Protein AF-A0A183H178-F1 (afdb_monomer)

Sequence (114 aa):
RKGPLPDFQDIIPKEDWDKLTAVYQDTNLDNIEKLRRVDEIIDALPDSIRQKIPLSPPFQKLPDHIQQQLQIIHTQRGLTTEQRFRKMKAIVESLPWDMKELINKVHNVIPRVQ

Organism: NCBI:txid387005

Structure (mmCIF, N/CA/C/O backbone):
data_AF-A0A183H178-F1
#
_entry.id   AF-A0A183H178-F1
#
loop_
_atom_site.group_PDB
_atom_site.id
_atom_site.type_symbol
_atom_site.label_atom_id
_atom_site.label_alt_id
_atom_site.label_comp_id
_atom_site.label_asym_id
_atom_site.label_entity_id
_atom_site.label_seq_id
_atom_site.pdbx_PDB_ins_code
_atom_site.Cartn_x
_atom_site.Cartn_y
_atom_site.Cartn_z
_atom_site.occupancy
_atom_site.B_iso_or_equiv
_atom_site.auth_seq_id
_atom_site.auth_comp_id
_atom_site.auth_asym_id
_atom_site.auth_atom_id
_atom_site.pdbx_PDB_model_num
ATOM 1 N N . ARG A 1 1 ? -17.771 -1.095 -5.823 1.00 48.44 1 ARG A N 1
ATOM 2 C CA . ARG A 1 1 ? -16.792 -0.484 -4.890 1.00 48.44 1 ARG A CA 1
ATOM 3 C C . ARG A 1 1 ? -15.747 -1.544 -4.580 1.00 48.44 1 ARG A C 1
ATOM 5 O O . ARG A 1 1 ? -16.153 -2.640 -4.225 1.00 48.44 1 ARG A O 1
ATOM 12 N N . LYS A 1 2 ? -14.455 -1.281 -4.807 1.00 65.50 2 LYS A N 1
ATOM 13 C CA . LYS A 1 2 ? -13.388 -2.213 -4.404 1.00 65.50 2 LYS A CA 1
ATOM 14 C C . LYS A 1 2 ? -13.137 -1.979 -2.908 1.00 65.50 2 LYS A C 1
ATOM 16 O O . LYS A 1 2 ? -12.929 -0.830 -2.538 1.00 65.50 2 LYS A O 1
ATOM 21 N N . GLY A 1 3 ? -13.306 -3.007 -2.079 1.00 69.00 3 GLY A N 1
ATOM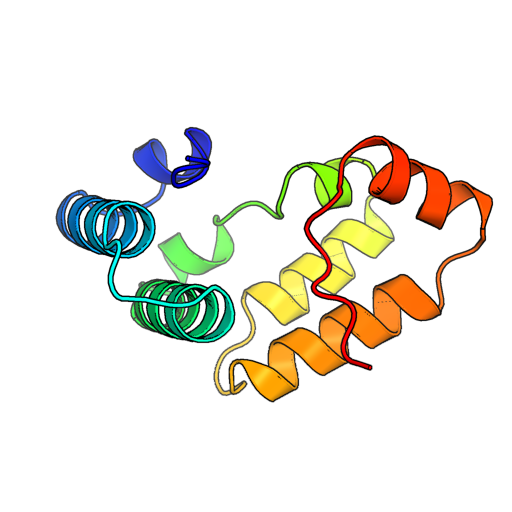 22 C CA . GLY A 1 3 ? -12.979 -2.972 -0.647 1.00 69.00 3 GLY A CA 1
ATOM 23 C C . GLY A 1 3 ? -11.502 -3.301 -0.398 1.00 69.00 3 GLY A C 1
ATOM 24 O O . GLY A 1 3 ? -10.760 -3.454 -1.376 1.00 69.00 3 GLY A O 1
ATOM 25 N N . PRO A 1 4 ? -11.081 -3.439 0.874 1.00 75.81 4 PRO A N 1
ATOM 26 C CA . PRO A 1 4 ? -9.775 -4.005 1.198 1.00 75.81 4 PRO A CA 1
ATOM 27 C C . PRO A 1 4 ? -9.607 -5.380 0.535 1.00 75.81 4 PRO A C 1
ATOM 29 O O . PRO A 1 4 ? -10.591 -6.078 0.273 1.00 75.81 4 PRO A O 1
ATOM 32 N N . LEU A 1 5 ? -8.366 -5.773 0.252 1.00 76.62 5 LEU A N 1
ATOM 33 C CA . LEU A 1 5 ? -8.088 -7.112 -0.269 1.00 76.62 5 LEU A CA 1
ATOM 34 C C . LEU A 1 5 ? -8.485 -8.157 0.786 1.00 76.62 5 LEU A C 1
ATOM 36 O O . LEU A 1 5 ? -8.128 -7.962 1.946 1.00 76.62 5 LEU A O 1
ATOM 40 N N . PRO A 1 6 ? -9.187 -9.248 0.425 1.00 77.94 6 PRO A N 1
ATOM 41 C CA . PRO A 1 6 ? -9.609 -10.263 1.394 1.00 77.94 6 PRO A CA 1
ATOM 42 C C . PRO A 1 6 ? -8.454 -10.809 2.240 1.00 77.94 6 PRO A C 1
ATOM 44 O O . PRO A 1 6 ? -8.598 -10.925 3.450 1.00 77.94 6 PRO A O 1
ATOM 47 N N . ASP A 1 7 ? -7.282 -11.014 1.632 1.00 79.75 7 ASP A N 1
ATOM 48 C CA . ASP A 1 7 ? -6.075 -11.518 2.301 1.00 79.75 7 ASP A CA 1
ATOM 49 C C . ASP A 1 7 ? -5.614 -10.648 3.483 1.00 79.75 7 ASP A C 1
ATOM 51 O O . ASP A 1 7 ? -4.899 -11.118 4.362 1.00 79.75 7 ASP A O 1
ATOM 55 N N . PHE A 1 8 ? -6.012 -9.372 3.538 1.00 81.38 8 PHE A N 1
ATOM 56 C CA . PHE A 1 8 ? -5.683 -8.504 4.671 1.00 81.38 8 PHE A CA 1
ATOM 57 C C . PHE A 1 8 ? -6.444 -8.925 5.938 1.00 81.38 8 PHE A C 1
ATOM 59 O O . PHE A 1 8 ? -5.924 -8.715 7.032 1.00 81.38 8 PHE A O 1
ATOM 66 N N . GLN A 1 9 ? -7.636 -9.521 5.812 1.00 83.69 9 GLN A N 1
ATOM 67 C CA . GLN A 1 9 ? -8.523 -9.844 6.935 1.00 83.69 9 GLN A CA 1
ATOM 68 C C . GLN A 1 9 ? -7.894 -10.834 7.920 1.00 83.69 9 GLN A C 1
ATOM 70 O O . GLN A 1 9 ? -8.082 -10.693 9.125 1.00 83.69 9 GLN A O 1
ATOM 75 N N . ASP A 1 10 ? -7.114 -11.793 7.419 1.00 87.06 10 ASP A N 1
ATOM 76 C CA . ASP A 1 10 ? -6.438 -12.802 8.245 1.00 87.06 10 ASP A CA 1
ATOM 77 C C . ASP A 1 10 ? -5.105 -12.304 8.830 1.00 87.06 10 ASP A C 1
ATOM 79 O O . ASP A 1 10 ? -4.505 -12.956 9.687 1.00 87.06 10 ASP A O 1
ATOM 83 N N . ILE A 1 11 ? -4.616 -11.152 8.363 1.00 88.88 11 ILE A N 1
ATOM 84 C CA . ILE A 1 11 ? -3.305 -10.608 8.732 1.00 88.88 11 ILE A CA 1
ATOM 85 C C . ILE A 1 11 ? -3.444 -9.528 9.798 1.00 88.88 11 ILE A C 1
ATOM 87 O O . ILE A 1 11 ? -2.621 -9.460 10.714 1.00 88.88 11 ILE A O 1
ATOM 91 N N . ILE A 1 12 ? -4.453 -8.668 9.673 1.00 91.44 12 ILE A N 1
ATOM 92 C CA . ILE A 1 12 ? -4.577 -7.476 10.507 1.00 91.44 12 ILE A CA 1
ATOM 93 C C . ILE A 1 12 ? -5.569 -7.678 11.660 1.00 91.44 12 ILE A C 1
ATOM 95 O O . ILE A 1 12 ? -6.524 -8.445 11.533 1.00 91.44 12 ILE A O 1
ATOM 99 N N . PRO A 1 13 ? -5.386 -6.983 12.797 1.00 93.38 13 PRO A N 1
ATOM 100 C CA . PRO A 1 13 ? -6.323 -7.062 13.908 1.00 93.38 13 PRO A CA 1
ATOM 101 C C . PRO A 1 13 ? -7.720 -6.612 13.479 1.00 93.38 13 PRO A C 1
ATOM 103 O O . PRO A 1 13 ? -7.865 -5.675 12.693 1.00 93.38 13 PRO A O 1
ATOM 106 N N . LYS A 1 14 ? -8.756 -7.238 14.049 1.00 92.75 14 LYS A N 1
ATOM 107 C CA . LYS A 1 14 ? -10.160 -6.941 13.721 1.00 92.75 14 LYS A CA 1
ATOM 108 C C . LYS A 1 14 ? -10.481 -5.444 13.789 1.00 92.75 14 LYS A C 1
ATOM 110 O O . LYS A 1 14 ? -11.144 -4.921 12.904 1.00 92.75 14 LYS A O 1
ATOM 115 N N . GLU A 1 15 ? -9.983 -4.757 14.814 1.00 93.44 15 GLU A N 1
ATOM 116 C CA . GLU A 1 15 ? -10.214 -3.321 14.982 1.00 93.44 15 GLU A CA 1
ATOM 117 C C . GLU A 1 15 ? -9.669 -2.502 13.798 1.00 93.44 15 GLU A C 1
ATOM 119 O O . GLU A 1 15 ? -10.345 -1.607 13.291 1.00 93.44 15 GLU A O 1
ATOM 124 N N . ASP A 1 16 ? -8.470 -2.824 13.312 1.00 94.69 16 ASP A N 1
ATOM 125 C CA . ASP A 1 16 ? -7.855 -2.122 12.184 1.00 94.69 16 ASP A CA 1
ATOM 126 C C . ASP A 1 16 ? -8.480 -2.531 10.841 1.00 94.69 16 ASP A C 1
ATOM 128 O O . ASP A 1 16 ? -8.588 -1.706 9.930 1.00 94.69 16 ASP A O 1
ATOM 132 N N . TRP A 1 17 ? -8.982 -3.767 10.733 1.00 93.38 17 TRP A N 1
ATOM 133 C CA . TRP A 1 17 ? -9.815 -4.210 9.611 1.00 93.38 17 TRP A CA 1
ATOM 134 C C . TRP A 1 17 ? -11.124 -3.432 9.502 1.00 93.38 17 TRP A C 1
ATOM 136 O O . TRP A 1 17 ? -11.498 -3.001 8.406 1.00 93.38 17 TRP A O 1
ATOM 146 N N . ASP A 1 18 ? -11.797 -3.199 10.627 1.00 93.81 18 ASP A N 1
ATOM 147 C CA . ASP A 1 18 ? -13.030 -2.418 10.662 1.00 93.81 18 ASP A CA 1
ATOM 148 C C . ASP A 1 18 ? -12.753 -0.959 10.245 1.00 93.81 18 ASP A C 1
ATOM 150 O O . ASP A 1 18 ? -13.484 -0.403 9.417 1.00 93.81 18 ASP A O 1
ATOM 154 N N . LYS A 1 19 ? -11.635 -0.367 10.704 1.00 94.94 19 LYS A N 1
ATOM 155 C CA . LYS A 1 19 ? -11.176 0.968 10.261 1.00 94.94 19 LYS A CA 1
ATOM 156 C C . LYS A 1 19 ? -10.915 1.013 8.754 1.00 94.94 19 LYS A C 1
ATOM 158 O O . LYS A 1 19 ? -11.400 1.919 8.077 1.00 94.94 19 LYS A O 1
ATOM 163 N N . LEU A 1 20 ? -10.180 0.041 8.206 1.00 92.75 20 LEU A N 1
ATOM 164 C CA . LEU A 1 20 ? -9.905 -0.022 6.766 1.00 92.75 20 LEU A CA 1
ATOM 165 C C . LEU A 1 20 ? -11.197 -0.146 5.965 1.00 92.75 20 LEU A C 1
ATOM 167 O O . LEU A 1 20 ? -11.404 0.592 5.002 1.00 92.75 20 LEU A O 1
ATOM 171 N N . THR A 1 21 ? -12.087 -1.043 6.380 1.00 92.38 21 THR A N 1
ATOM 172 C CA . THR A 1 21 ? -13.381 -1.255 5.727 1.00 92.38 21 THR A CA 1
ATOM 173 C C . THR A 1 21 ? -14.203 0.033 5.698 1.00 92.38 21 THR A C 1
ATOM 175 O O . THR A 1 21 ? -14.730 0.389 4.640 1.00 92.38 21 THR A O 1
ATOM 178 N N . ALA A 1 22 ? -14.242 0.778 6.808 1.00 94.44 22 ALA A N 1
ATOM 179 C CA . ALA A 1 22 ? -14.921 2.068 6.883 1.00 94.44 22 ALA A CA 1
ATOM 180 C C . ALA A 1 22 ? -14.357 3.082 5.871 1.00 94.44 22 ALA A C 1
ATOM 182 O O . ALA A 1 22 ? -15.130 3.711 5.150 1.00 94.44 22 ALA A O 1
ATOM 183 N N . VAL A 1 23 ? -13.028 3.179 5.725 1.00 94.38 23 VAL A N 1
ATOM 184 C CA . VAL A 1 23 ? -12.386 4.073 4.737 1.00 94.38 23 VAL A CA 1
ATOM 185 C C . VAL A 1 23 ? -12.808 3.737 3.303 1.00 94.38 23 VAL A C 1
ATOM 187 O O . VAL A 1 23 ? -13.116 4.632 2.512 1.00 94.38 23 VAL A O 1
ATOM 190 N N . TYR A 1 24 ? -12.859 2.452 2.939 1.00 89.56 24 TYR A N 1
ATOM 191 C CA . TYR A 1 24 ? -13.289 2.050 1.595 1.00 89.56 24 TYR A CA 1
ATOM 192 C C . TYR A 1 24 ? -14.778 2.324 1.343 1.00 89.56 24 TYR A C 1
ATOM 194 O O . TYR A 1 24 ? -15.154 2.673 0.214 1.00 89.56 24 TYR A O 1
ATOM 202 N N . GLN A 1 25 ? -15.613 2.172 2.373 1.00 92.12 25 GLN A N 1
ATOM 203 C CA . GLN A 1 25 ? -17.059 2.383 2.307 1.00 92.12 25 GLN A CA 1
ATOM 204 C C . GLN A 1 25 ? -17.462 3.861 2.336 1.00 92.12 25 GLN A C 1
ATOM 206 O O . GLN A 1 25 ? -18.517 4.186 1.787 1.00 92.12 25 GLN A O 1
ATOM 211 N N . ASP A 1 26 ? -16.627 4.740 2.896 1.00 93.81 26 ASP A N 1
ATOM 212 C CA . ASP A 1 26 ? -16.894 6.174 2.973 1.00 93.81 26 ASP A CA 1
ATOM 213 C C . ASP A 1 26 ? -17.014 6.786 1.569 1.00 93.81 26 ASP A C 1
ATOM 215 O O . ASP A 1 26 ? -16.128 6.672 0.714 1.00 93.81 26 ASP A O 1
ATOM 219 N N . THR A 1 27 ? -18.165 7.390 1.298 1.00 92.44 27 THR A N 1
ATOM 220 C CA . THR A 1 27 ? -18.506 7.983 0.003 1.00 92.44 27 THR A CA 1
ATOM 221 C C . THR A 1 27 ? -18.113 9.442 -0.108 1.00 92.44 27 THR A C 1
ATOM 223 O O . THR A 1 27 ? -18.174 9.985 -1.206 1.00 92.44 27 THR A O 1
ATOM 226 N N . ASN A 1 28 ? -17.736 10.060 1.009 1.00 95.56 28 ASN A N 1
ATOM 227 C CA . ASN A 1 28 ? -17.330 11.456 1.067 1.00 95.56 28 ASN A CA 1
ATOM 228 C C . ASN A 1 28 ? -15.840 11.631 0.770 1.00 95.56 28 ASN A C 1
ATOM 230 O O . ASN A 1 28 ? -15.407 12.753 0.545 1.00 95.56 28 ASN A O 1
ATOM 234 N N . LEU A 1 29 ? -15.072 10.536 0.772 1.00 91.62 29 LEU A N 1
ATOM 235 C CA . LEU A 1 29 ? -13.636 10.565 0.528 1.00 91.62 29 LEU A CA 1
ATOM 236 C C . LEU A 1 29 ? -13.304 10.348 -0.939 1.00 91.62 29 LEU A C 1
ATOM 238 O O . LEU A 1 29 ? -13.766 9.376 -1.554 1.00 91.62 29 LEU A O 1
ATOM 242 N N . ASP A 1 30 ? -12.421 11.191 -1.462 1.00 91.06 30 ASP A N 1
ATOM 243 C CA . ASP A 1 30 ? -11.797 10.938 -2.752 1.00 91.06 30 ASP A CA 1
ATOM 244 C C . ASP A 1 30 ? -10.739 9.813 -2.669 1.00 91.06 30 ASP A C 1
ATOM 246 O O . ASP A 1 30 ? -10.424 9.264 -1.608 1.00 91.06 30 ASP A O 1
ATOM 250 N N . ASN A 1 31 ? -10.188 9.414 -3.818 1.00 85.81 31 ASN A N 1
ATOM 251 C CA . ASN A 1 31 ? -9.218 8.316 -3.867 1.00 85.81 31 ASN A CA 1
ATOM 252 C C . ASN A 1 31 ? -7.893 8.639 -3.156 1.00 85.81 31 ASN A C 1
ATOM 254 O O . ASN A 1 31 ? -7.257 7.725 -2.631 1.00 85.81 31 ASN A O 1
ATOM 258 N N . ILE A 1 32 ? -7.470 9.905 -3.144 1.00 87.75 32 ILE A N 1
ATOM 259 C CA . ILE A 1 32 ? -6.229 10.342 -2.497 1.00 87.75 32 ILE A CA 1
ATOM 260 C C . ILE A 1 32 ? -6.416 10.341 -0.98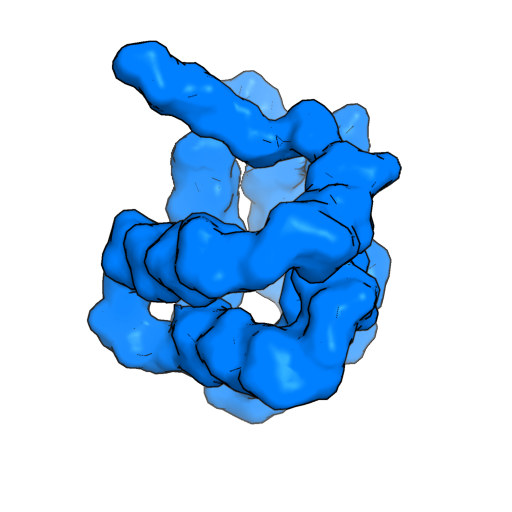1 1.00 87.75 32 ILE A C 1
ATOM 262 O O . ILE A 1 32 ? -5.574 9.821 -0.252 1.00 87.75 32 ILE A O 1
ATOM 266 N N . GLU A 1 33 ? -7.550 10.838 -0.501 1.00 92.00 33 GLU A N 1
ATOM 267 C CA . GLU A 1 33 ? -7.924 10.808 0.908 1.00 92.00 33 GLU A CA 1
ATOM 268 C C . GLU A 1 33 ? -8.0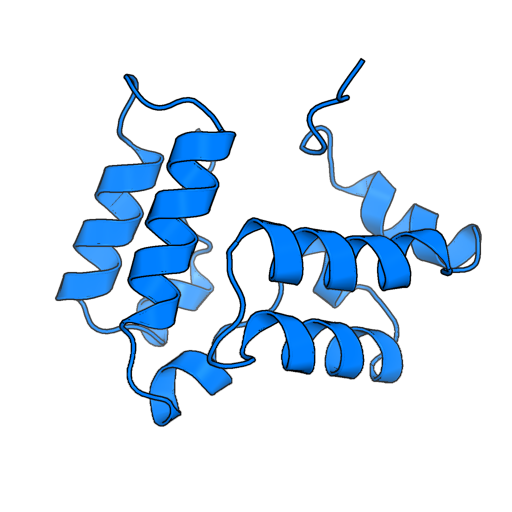83 9.381 1.432 1.00 92.00 33 GLU A C 1
ATOM 270 O O . GLU A 1 33 ? -7.640 9.080 2.544 1.00 92.00 33 GLU A O 1
ATOM 275 N N . LYS A 1 34 ? -8.678 8.485 0.634 1.00 91.25 34 LYS A N 1
ATOM 276 C CA . LYS A 1 34 ? -8.743 7.054 0.958 1.00 91.25 34 LYS A CA 1
ATOM 277 C C . LYS A 1 34 ? -7.358 6.443 1.048 1.00 91.25 34 LYS A C 1
ATOM 279 O O . LYS A 1 34 ? -7.068 5.776 2.036 1.00 91.25 34 LYS A O 1
ATOM 284 N N . LEU A 1 35 ? -6.502 6.691 0.056 1.00 87.88 35 LEU A N 1
ATOM 285 C CA . LEU A 1 35 ? -5.126 6.201 0.060 1.00 87.88 35 LEU A CA 1
ATOM 286 C C . LEU A 1 35 ? -4.389 6.664 1.320 1.00 87.88 35 LEU A C 1
ATOM 288 O O . LEU A 1 35 ? -3.778 5.843 1.994 1.00 87.88 35 LEU A O 1
ATOM 292 N N . ARG A 1 36 ? -4.497 7.950 1.667 1.00 91.56 36 ARG A N 1
ATOM 293 C CA . ARG A 1 36 ? -3.839 8.525 2.845 1.00 91.56 36 ARG A CA 1
ATOM 294 C C . ARG A 1 36 ? -4.327 7.887 4.147 1.00 91.56 36 ARG A C 1
ATOM 296 O O . ARG A 1 36 ? -3.508 7.526 4.979 1.00 91.56 36 ARG A O 1
ATOM 303 N N . ARG A 1 37 ? -5.641 7.696 4.311 1.00 94.50 37 ARG A N 1
ATOM 304 C CA . ARG A 1 37 ? -6.205 7.047 5.509 1.00 94.50 37 ARG A CA 1
ATOM 305 C C . ARG A 1 37 ? -5.846 5.565 5.604 1.00 94.50 37 ARG A C 1
ATOM 307 O O . ARG A 1 37 ? -5.553 5.083 6.691 1.00 94.50 37 ARG A O 1
ATOM 314 N N . VAL A 1 38 ? -5.862 4.839 4.483 1.00 91.38 38 VAL A N 1
ATOM 315 C CA . VAL A 1 38 ? -5.387 3.446 4.438 1.00 91.38 38 VAL A CA 1
ATOM 316 C C . VAL A 1 38 ? -3.929 3.388 4.888 1.00 91.38 38 VAL A C 1
ATOM 318 O O . VAL A 1 38 ? -3.595 2.592 5.756 1.00 91.38 38 VAL A O 1
ATOM 321 N N . ASP A 1 39 ? -3.084 4.260 4.343 1.00 91.56 39 ASP A N 1
ATOM 322 C CA . ASP A 1 39 ? -1.660 4.339 4.666 1.00 91.56 39 ASP A CA 1
ATOM 323 C C . ASP A 1 39 ? -1.413 4.632 6.155 1.00 91.56 39 ASP A C 1
ATOM 325 O O . ASP A 1 39 ? -0.591 3.964 6.774 1.00 91.56 39 ASP A O 1
ATOM 329 N N . GLU A 1 40 ? -2.186 5.539 6.761 1.00 93.56 40 GLU A N 1
ATOM 330 C CA . GLU A 1 40 ? -2.137 5.816 8.204 1.00 93.56 40 GLU A CA 1
ATOM 331 C C . GLU A 1 40 ? -2.499 4.597 9.057 1.00 93.56 40 GLU A C 1
ATOM 333 O O . GLU A 1 40 ? -1.818 4.316 10.043 1.00 93.56 40 GLU A O 1
ATOM 338 N N . ILE A 1 41 ? -3.543 3.850 8.679 1.00 94.06 41 ILE A N 1
ATOM 339 C CA . ILE A 1 41 ? -3.930 2.631 9.402 1.00 94.06 41 ILE A CA 1
ATOM 340 C C . ILE A 1 41 ? -2.813 1.590 9.303 1.00 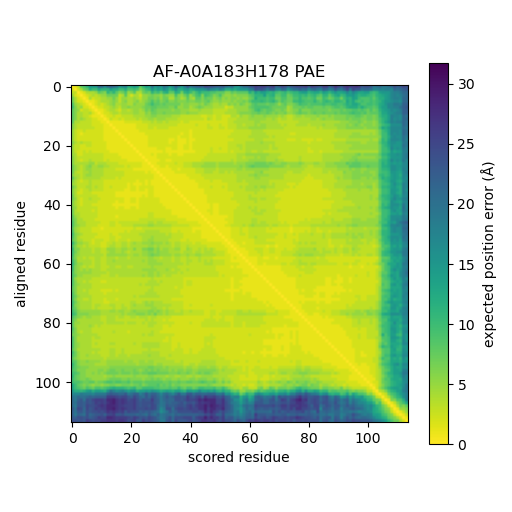94.06 41 ILE A C 1
ATOM 342 O O . ILE A 1 41 ? -2.426 1.006 10.310 1.00 94.06 41 ILE A O 1
ATOM 346 N N . ILE A 1 42 ? -2.255 1.392 8.107 1.00 91.06 42 ILE A N 1
ATOM 347 C CA . ILE A 1 42 ? -1.156 0.448 7.886 1.00 91.06 42 ILE A CA 1
ATOM 348 C C . ILE A 1 42 ? 0.117 0.863 8.639 1.00 91.06 42 ILE A C 1
ATOM 350 O O . ILE A 1 42 ? 0.803 0.012 9.207 1.00 91.06 42 ILE A O 1
ATOM 354 N N . ASP A 1 43 ? 0.433 2.156 8.686 1.00 93.25 43 ASP A N 1
ATOM 355 C CA . ASP A 1 43 ? 1.570 2.676 9.444 1.00 93.25 43 ASP A CA 1
ATOM 356 C C . ASP A 1 43 ? 1.353 2.568 10.963 1.00 93.25 43 ASP A C 1
ATOM 358 O O . ASP A 1 43 ? 2.327 2.452 11.703 1.00 93.25 43 ASP A O 1
ATOM 362 N N . ALA A 1 44 ? 0.117 2.540 11.459 1.00 93.88 44 ALA A N 1
ATOM 363 C CA . ALA A 1 44 ? -0.159 2.330 12.881 1.00 93.88 44 ALA A CA 1
ATOM 364 C C . ALA A 1 44 ? 0.032 0.869 13.335 1.00 93.88 44 ALA A C 1
ATOM 366 O O . ALA A 1 44 ? 0.184 0.614 14.532 1.00 93.88 44 ALA A O 1
ATOM 367 N N . LEU A 1 45 ? 0.061 -0.093 12.406 1.00 93.75 45 LEU A N 1
ATOM 368 C CA . LEU A 1 45 ? 0.199 -1.510 12.741 1.00 93.75 45 LEU A CA 1
ATOM 369 C C . LEU A 1 45 ? 1.569 -1.829 13.369 1.00 93.75 45 LEU A C 1
ATOM 371 O O . LEU A 1 45 ? 2.582 -1.224 12.997 1.00 93.75 45 LEU A O 1
ATOM 375 N N . PRO A 1 46 ? 1.650 -2.833 14.263 1.00 94.31 46 PRO A N 1
ATOM 376 C CA . PRO A 1 46 ? 2.920 -3.390 14.721 1.00 94.31 46 PRO A CA 1
ATOM 377 C C . PRO A 1 46 ? 3.767 -3.916 13.558 1.00 94.31 46 PRO A C 1
ATOM 379 O O . PRO A 1 46 ? 3.233 -4.453 12.586 1.00 94.31 46 PRO A O 1
ATOM 382 N N . ASP A 1 47 ? 5.097 -3.853 13.678 1.00 91.56 47 ASP A N 1
ATOM 383 C CA . ASP A 1 47 ? 6.003 -4.308 12.610 1.00 91.56 47 ASP A CA 1
ATOM 384 C C . ASP A 1 47 ? 5.788 -5.784 12.237 1.00 91.56 47 ASP A C 1
ATOM 386 O O . ASP A 1 47 ? 5.832 -6.135 11.060 1.00 91.56 47 ASP A O 1
ATOM 390 N N . SER A 1 48 ? 5.465 -6.639 13.214 1.00 91.62 48 SER A N 1
ATOM 391 C CA . SER A 1 48 ? 5.171 -8.064 12.995 1.00 91.62 48 SER A CA 1
ATOM 392 C C . SER A 1 48 ? 3.948 -8.321 12.105 1.00 91.62 48 SER A C 1
ATOM 394 O O . SER A 1 48 ? 3.847 -9.395 11.510 1.00 91.62 48 SER A O 1
ATOM 396 N N . ILE A 1 49 ? 3.034 -7.353 12.013 1.00 93.19 49 ILE A N 1
ATOM 397 C CA . ILE A 1 49 ? 1.849 -7.388 11.150 1.00 93.19 49 ILE A CA 1
ATOM 398 C C . ILE A 1 49 ? 2.145 -6.650 9.849 1.00 93.19 49 ILE A C 1
ATOM 400 O O . ILE A 1 49 ? 1.916 -7.185 8.768 1.00 93.19 49 ILE A O 1
ATOM 404 N N . ARG A 1 50 ? 2.726 -5.451 9.943 1.00 91.62 50 ARG A N 1
ATOM 405 C CA . ARG A 1 50 ? 3.032 -4.597 8.794 1.00 91.62 50 ARG A CA 1
ATOM 406 C C . ARG A 1 50 ? 3.908 -5.298 7.760 1.00 91.62 50 ARG A C 1
ATOM 408 O O . ARG A 1 50 ? 3.657 -5.182 6.568 1.00 91.62 50 ARG A O 1
ATOM 415 N N . GLN A 1 51 ? 4.896 -6.073 8.208 1.00 90.75 51 GLN A N 1
ATOM 416 C CA . GLN A 1 51 ? 5.781 -6.827 7.313 1.00 90.75 51 GLN A CA 1
ATOM 417 C C . GLN A 1 51 ? 5.087 -7.979 6.572 1.00 90.75 51 GLN A C 1
ATOM 419 O O . GLN A 1 51 ? 5.619 -8.462 5.577 1.00 90.75 51 GLN A O 1
ATOM 424 N N . LYS A 1 52 ? 3.906 -8.412 7.027 1.00 91.31 52 LYS A N 1
ATOM 425 C CA . LYS A 1 52 ? 3.124 -9.482 6.395 1.00 91.31 52 LYS A CA 1
ATOM 426 C C . LYS A 1 52 ? 2.132 -8.967 5.359 1.00 91.31 52 LYS A C 1
ATOM 428 O O . LYS A 1 52 ? 1.546 -9.779 4.653 1.00 91.31 52 LYS A O 1
ATOM 433 N N . ILE A 1 53 ? 1.924 -7.652 5.271 1.00 89.62 53 ILE A N 1
ATOM 434 C CA . ILE A 1 53 ? 0.951 -7.077 4.341 1.00 89.62 53 ILE A CA 1
ATOM 435 C C . ILE A 1 53 ? 1.395 -7.380 2.910 1.00 89.62 53 ILE A C 1
ATOM 437 O O . ILE A 1 53 ? 2.500 -6.979 2.535 1.00 89.62 53 ILE A O 1
ATOM 441 N N . PRO A 1 54 ? 0.567 -8.062 2.104 1.00 88.31 54 PRO A N 1
ATOM 442 C CA . PRO A 1 54 ? 0.938 -8.383 0.742 1.00 88.31 54 PRO A CA 1
ATOM 443 C C . PRO A 1 54 ? 0.847 -7.143 -0.149 1.00 88.31 54 PRO A C 1
ATOM 445 O O . PRO A 1 54 ? 0.003 -6.263 0.043 1.00 88.31 54 PRO A O 1
ATOM 448 N N . LEU A 1 55 ? 1.674 -7.114 -1.194 1.00 89.00 55 LEU A N 1
ATOM 449 C CA . LEU A 1 55 ? 1.513 -6.155 -2.282 1.00 89.00 55 LEU A CA 1
ATOM 450 C C . LEU A 1 55 ? 0.133 -6.287 -2.931 1.00 89.00 55 LEU A C 1
ATOM 452 O O . LEU A 1 55 ? -0.487 -7.352 -2.916 1.00 89.00 55 LEU A O 1
ATOM 456 N N . SER A 1 56 ? -0.326 -5.219 -3.582 1.00 83.88 56 SER A N 1
ATOM 457 C CA . SER A 1 56 ? -1.559 -5.283 -4.363 1.00 83.88 56 SER A CA 1
ATOM 458 C C . SER A 1 56 ? -1.442 -6.304 -5.517 1.00 83.88 56 SER A C 1
ATOM 460 O O . SER A 1 56 ? -0.352 -6.483 -6.072 1.00 83.88 56 SER A O 1
ATOM 462 N N . PRO A 1 57 ? -2.549 -6.957 -5.936 1.00 86.38 57 PRO A N 1
ATOM 463 C CA . PRO A 1 57 ? -2.515 -8.053 -6.909 1.00 86.38 57 PRO A CA 1
ATOM 464 C C . PRO A 1 57 ? -1.778 -7.765 -8.227 1.00 86.38 57 PRO A C 1
ATOM 466 O O . PRO A 1 57 ? -1.120 -8.668 -8.739 1.00 86.38 57 PRO A O 1
ATOM 469 N N . PRO A 1 58 ? -1.829 -6.548 -8.812 1.00 85.62 58 PRO A N 1
ATOM 470 C CA . PRO A 1 58 ? -1.046 -6.245 -10.010 1.00 85.62 58 PRO A CA 1
ATOM 471 C C . PRO A 1 58 ? 0.467 -6.382 -9.797 1.00 85.62 58 PRO A C 1
ATOM 473 O O . PRO A 1 58 ? 1.171 -6.814 -10.705 1.00 85.62 58 PRO A O 1
ATOM 476 N N . PHE A 1 59 ? 0.966 -6.044 -8.606 1.00 90.44 59 PHE A N 1
ATOM 477 C CA . PHE A 1 59 ? 2.390 -6.126 -8.285 1.00 90.44 59 PHE A CA 1
ATOM 478 C C . PHE A 1 59 ? 2.838 -7.548 -7.945 1.00 90.44 59 PHE A C 1
ATOM 480 O O . PHE A 1 59 ? 3.981 -7.890 -8.221 1.00 90.44 59 PHE A O 1
ATOM 487 N N . GLN A 1 60 ? 1.940 -8.401 -7.446 1.00 90.12 60 GLN A N 1
ATOM 488 C CA . GLN A 1 60 ? 2.221 -9.827 -7.207 1.00 90.12 60 GLN A CA 1
ATOM 489 C C . GLN A 1 60 ? 2.511 -10.617 -8.500 1.00 90.12 60 GLN A C 1
ATOM 491 O O . GLN A 1 60 ? 2.954 -11.759 -8.449 1.00 90.12 60 GLN A O 1
ATOM 496 N N . LYS A 1 61 ? 2.255 -10.026 -9.676 1.00 89.69 61 LYS A N 1
ATOM 497 C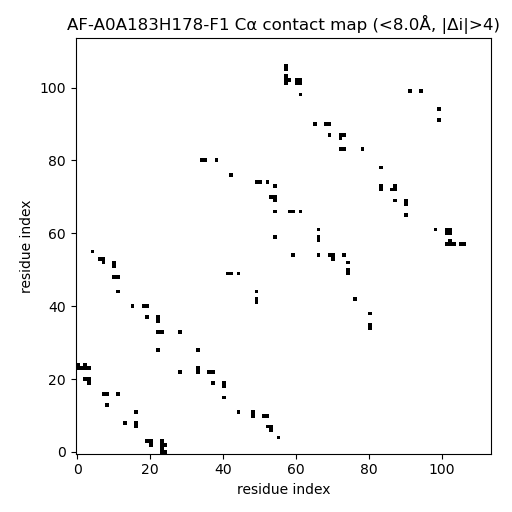 CA . LYS A 1 61 ? 2.582 -10.614 -10.986 1.00 89.69 61 LYS A CA 1
ATOM 498 C C . LYS A 1 61 ? 4.000 -10.301 -11.460 1.00 89.69 61 LYS A C 1
ATOM 500 O O . LYS A 1 61 ? 4.420 -10.827 -12.487 1.00 89.69 61 LYS A O 1
ATOM 505 N N . LEU A 1 62 ? 4.702 -9.399 -10.779 1.00 92.69 62 LEU A N 1
ATOM 506 C CA . LEU A 1 62 ? 6.055 -8.998 -11.149 1.00 92.69 62 LEU A CA 1
ATOM 507 C C . LEU A 1 62 ? 7.075 -10.061 -10.724 1.00 92.69 62 LEU A C 1
ATOM 509 O O . LEU A 1 62 ? 6.778 -10.866 -9.849 1.00 92.69 62 LEU A O 1
ATOM 513 N N . PRO A 1 63 ? 8.288 -10.075 -11.297 1.00 94.12 63 PRO A N 1
ATOM 514 C CA . PRO A 1 63 ? 9.350 -10.953 -10.816 1.00 94.12 63 PRO A CA 1
ATOM 515 C C . PRO A 1 63 ? 9.668 -10.726 -9.330 1.00 94.12 63 PRO A C 1
ATOM 517 O O . PRO A 1 63 ? 9.629 -9.587 -8.860 1.00 94.12 63 PRO A O 1
ATOM 520 N N . ASP A 1 64 ? 10.063 -11.783 -8.616 1.00 94.69 64 ASP A N 1
ATOM 521 C CA . ASP A 1 64 ? 10.287 -11.764 -7.159 1.00 94.69 64 ASP A CA 1
ATOM 522 C C . ASP A 1 64 ? 11.194 -10.624 -6.690 1.00 94.69 64 ASP A C 1
ATOM 524 O O . ASP A 1 64 ? 10.900 -9.954 -5.703 1.00 94.69 64 ASP A O 1
ATOM 528 N N . HIS A 1 65 ? 12.276 -10.345 -7.420 1.00 95.12 65 HIS A N 1
ATOM 529 C CA . HIS A 1 65 ? 13.199 -9.268 -7.059 1.00 95.12 65 HIS A CA 1
ATOM 530 C C . HIS A 1 65 ? 12.537 -7.877 -7.108 1.00 95.12 65 HIS A C 1
ATOM 532 O O . HIS A 1 65 ? 12.867 -7.014 -6.298 1.00 95.12 65 HIS A O 1
ATOM 538 N N . ILE A 1 66 ? 11.573 -7.653 -8.010 1.00 96.06 66 ILE A N 1
ATOM 539 C CA . ILE A 1 66 ? 10.791 -6.410 -8.069 1.00 96.06 66 ILE A CA 1
ATOM 540 C C . ILE A 1 66 ? 9.747 -6.385 -6.955 1.00 96.06 66 ILE A C 1
ATOM 542 O O . ILE A 1 66 ? 9.577 -5.355 -6.302 1.00 96.06 66 ILE A O 1
ATOM 546 N N . GLN A 1 67 ? 9.085 -7.517 -6.692 1.00 95.31 67 GLN A N 1
ATOM 547 C CA . GLN A 1 67 ? 8.163 -7.631 -5.562 1.00 95.31 67 GLN A CA 1
ATOM 548 C C . GLN A 1 67 ? 8.869 -7.294 -4.244 1.00 95.31 67 GLN A C 1
ATOM 550 O O . GLN A 1 67 ? 8.362 -6.500 -3.461 1.00 95.31 67 GLN A O 1
ATOM 555 N N . GLN A 1 68 ? 10.082 -7.803 -4.026 1.00 95.75 68 GLN A N 1
ATOM 556 C CA . GLN A 1 68 ? 10.877 -7.495 -2.836 1.00 95.75 68 GLN A CA 1
ATOM 557 C C . GLN A 1 68 ? 11.193 -5.999 -2.715 1.00 95.75 68 GLN A C 1
ATOM 559 O O . GLN A 1 68 ? 11.019 -5.426 -1.640 1.00 95.75 68 GLN A O 1
ATOM 564 N N . GLN A 1 69 ? 11.601 -5.337 -3.803 1.00 96.62 69 GLN A N 1
ATOM 565 C CA . GLN A 1 69 ? 11.864 -3.892 -3.778 1.00 96.62 69 GLN A CA 1
ATOM 566 C C . GLN A 1 69 ? 10.604 -3.082 -3.442 1.00 96.62 69 GLN A C 1
ATOM 568 O O . GLN A 1 69 ? 10.655 -2.157 -2.627 1.00 96.62 69 GLN A O 1
ATOM 573 N N . LEU A 1 70 ? 9.463 -3.444 -4.036 1.00 95.81 70 LEU A N 1
ATOM 574 C CA . LEU A 1 70 ? 8.179 -2.810 -3.746 1.00 95.81 70 LEU A CA 1
ATOM 575 C C . LEU A 1 70 ? 7.741 -3.064 -2.300 1.00 95.81 70 LEU A C 1
ATOM 577 O O . LEU A 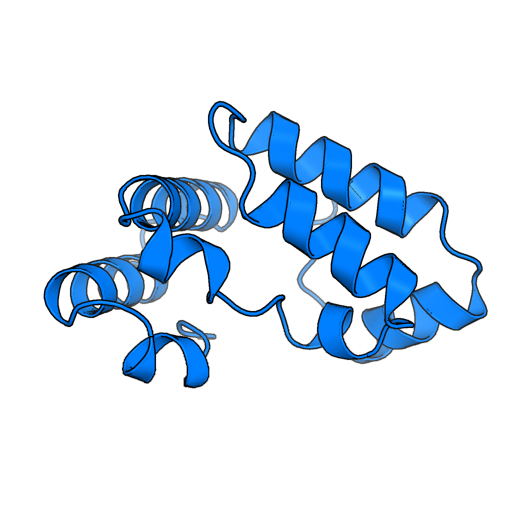1 70 ? 7.286 -2.131 -1.643 1.00 95.81 70 LEU A O 1
ATOM 581 N N . GLN A 1 71 ? 7.919 -4.288 -1.795 1.00 94.81 71 GLN A N 1
ATOM 582 C CA . GLN A 1 71 ? 7.564 -4.671 -0.430 1.00 94.81 71 GLN A CA 1
ATOM 583 C C . GLN A 1 71 ? 8.366 -3.865 0.593 1.00 94.81 71 GLN A C 1
ATOM 585 O O . GLN A 1 71 ? 7.781 -3.324 1.528 1.00 94.81 71 GLN A O 1
ATOM 590 N N . ILE A 1 72 ? 9.678 -3.713 0.376 1.00 95.25 72 ILE A N 1
ATOM 591 C CA . ILE A 1 72 ? 10.554 -2.915 1.245 1.00 95.25 72 ILE A CA 1
ATOM 592 C C . ILE A 1 72 ? 10.025 -1.487 1.378 1.00 95.25 72 ILE A C 1
ATOM 594 O O . ILE A 1 72 ? 9.924 -0.979 2.490 1.00 95.25 72 ILE A O 1
ATOM 598 N N .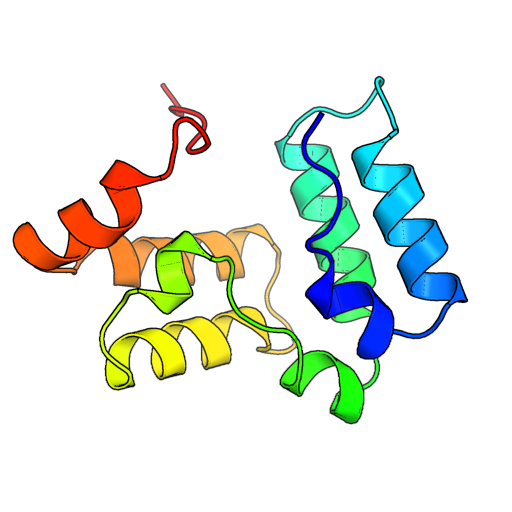 ILE A 1 73 ? 9.665 -0.837 0.267 1.00 95.38 73 ILE A N 1
ATOM 599 C CA . ILE A 1 73 ? 9.135 0.533 0.300 1.00 95.38 73 ILE A CA 1
ATOM 600 C C . ILE A 1 73 ? 7.749 0.566 0.944 1.00 95.38 73 ILE A C 1
ATOM 602 O O . ILE A 1 73 ? 7.469 1.456 1.748 1.00 95.38 73 ILE A O 1
ATOM 606 N N . HIS A 1 74 ? 6.887 -0.394 0.602 1.00 92.00 74 HIS A N 1
ATOM 607 C CA . HIS A 1 74 ? 5.521 -0.472 1.107 1.00 92.00 74 HIS A CA 1
ATOM 608 C C . HIS A 1 74 ? 5.486 -0.533 2.641 1.00 92.00 74 HIS A C 1
ATOM 610 O O . HIS A 1 74 ? 4.693 0.171 3.267 1.00 92.00 74 HIS A O 1
ATOM 616 N N . THR A 1 75 ? 6.404 -1.294 3.244 1.00 92.50 75 THR A N 1
ATOM 617 C CA . THR A 1 75 ? 6.496 -1.500 4.695 1.00 92.50 75 THR A CA 1
ATOM 618 C C . THR A 1 75 ? 7.590 -0.660 5.367 1.00 92.50 75 THR A C 1
ATOM 620 O O . THR A 1 75 ? 7.897 -0.872 6.542 1.00 92.50 75 THR A O 1
ATOM 623 N N . GLN A 1 76 ? 8.181 0.329 4.681 1.00 93.50 76 GLN A N 1
ATOM 624 C CA . GLN A 1 76 ? 9.241 1.175 5.246 1.00 93.50 76 GLN A CA 1
ATOM 625 C C . GLN A 1 76 ? 8.682 2.198 6.246 1.00 93.50 76 GLN A C 1
ATOM 627 O O . GLN A 1 76 ? 7.771 2.964 5.935 1.00 93.50 76 GLN A O 1
ATOM 632 N N . ARG A 1 77 ? 9.219 2.241 7.473 1.00 91.75 77 ARG A N 1
ATOM 633 C CA . ARG A 1 77 ? 8.858 3.259 8.485 1.00 91.75 77 ARG A CA 1
ATOM 634 C C . ARG A 1 77 ? 9.342 4.654 8.076 1.00 91.75 77 ARG A C 1
ATOM 636 O O . ARG A 1 77 ? 10.374 4.794 7.427 1.00 91.75 77 ARG A O 1
ATOM 643 N N . GLY A 1 78 ? 8.622 5.680 8.526 1.00 91.44 78 GLY A N 1
ATOM 644 C CA . GLY A 1 78 ? 9.046 7.077 8.394 1.00 91.44 78 GLY A CA 1
ATOM 645 C C . GLY A 1 78 ? 8.880 7.677 6.997 1.00 91.44 78 GLY A C 1
ATOM 646 O O . GLY A 1 78 ? 9.348 8.788 6.770 1.00 91.44 78 GLY A O 1
ATOM 647 N N . LEU A 1 79 ? 8.222 6.973 6.070 1.00 93.94 79 LEU A N 1
ATOM 648 C CA . LEU A 1 79 ? 7.817 7.549 4.791 1.00 93.94 79 LEU A CA 1
ATOM 649 C C . LEU A 1 79 ? 6.439 8.192 4.912 1.00 93.94 79 LEU A C 1
ATOM 651 O O . LEU A 1 79 ? 5.509 7.588 5.439 1.00 93.94 79 LEU A O 1
ATOM 655 N N . THR A 1 80 ? 6.288 9.387 4.345 1.00 93.81 80 THR A N 1
ATOM 656 C CA . THR A 1 80 ? 4.954 9.925 4.060 1.00 93.81 80 THR A CA 1
ATOM 657 C C . THR A 1 80 ? 4.301 9.140 2.920 1.00 93.81 80 THR A C 1
ATOM 659 O O . THR A 1 80 ? 4.998 8.563 2.078 1.00 93.81 80 THR A O 1
ATOM 662 N N . THR A 1 81 ? 2.967 9.179 2.830 1.00 90.12 81 THR A N 1
ATOM 663 C CA . THR A 1 81 ? 2.205 8.581 1.716 1.00 90.12 81 THR A CA 1
ATOM 664 C C . THR A 1 81 ? 2.761 8.995 0.353 1.00 90.12 81 THR A C 1
ATOM 666 O O . THR A 1 81 ? 2.974 8.154 -0.518 1.00 90.12 81 THR A O 1
ATOM 669 N N . GLU A 1 82 ? 3.089 10.280 0.191 1.00 91.31 82 GLU A N 1
ATOM 670 C CA . GLU A 1 82 ? 3.662 10.821 -1.044 1.00 91.31 82 GLU A CA 1
ATOM 671 C C . GLU A 1 82 ? 5.069 10.269 -1.325 1.00 91.31 82 GLU A C 1
ATOM 673 O O . GLU A 1 82 ? 5.382 9.898 -2.455 1.00 91.31 82 GLU A O 1
ATOM 678 N N . GLN A 1 83 ? 5.931 10.168 -0.308 1.00 95.19 83 GLN A N 1
ATOM 679 C CA . GLN A 1 83 ? 7.275 9.605 -0.475 1.00 95.19 83 GLN A CA 1
ATOM 680 C C . GLN A 1 83 ? 7.226 8.122 -0.853 1.00 95.19 83 GLN A C 1
ATOM 682 O O . GLN A 1 83 ? 7.967 7.692 -1.741 1.00 95.19 83 GLN A O 1
ATOM 687 N N . ARG A 1 84 ? 6.349 7.348 -0.204 1.00 94.12 84 ARG A N 1
ATOM 688 C CA . ARG A 1 84 ? 6.126 5.929 -0.502 1.00 94.12 84 ARG A CA 1
ATOM 689 C C . ARG A 1 84 ? 5.607 5.755 -1.924 1.00 94.12 84 ARG A C 1
ATOM 691 O O . ARG A 1 84 ? 6.201 5.000 -2.692 1.00 94.12 84 ARG A O 1
ATOM 698 N N . PHE A 1 85 ? 4.589 6.526 -2.309 1.00 91.44 85 PHE A N 1
ATOM 699 C CA . PHE A 1 85 ? 4.051 6.523 -3.668 1.00 91.44 85 PHE A CA 1
ATOM 700 C C . PHE A 1 85 ? 5.124 6.862 -4.708 1.00 91.44 85 PHE A C 1
ATOM 702 O O . PHE A 1 85 ? 5.307 6.102 -5.655 1.00 91.44 85 PHE A O 1
ATOM 709 N N . ARG A 1 86 ? 5.892 7.944 -4.515 1.00 93.88 86 ARG A N 1
ATOM 710 C CA . ARG A 1 86 ? 6.979 8.337 -5.431 1.00 93.88 86 ARG A CA 1
ATOM 711 C C . ARG A 1 86 ? 8.028 7.246 -5.597 1.00 93.88 86 ARG A C 1
ATOM 713 O O . ARG A 1 86 ? 8.433 6.963 -6.720 1.00 93.88 86 ARG A O 1
ATOM 720 N N . LYS A 1 87 ? 8.460 6.624 -4.498 1.00 96.06 87 LYS A N 1
ATOM 721 C CA . LYS A 1 87 ? 9.458 5.546 -4.527 1.00 96.06 87 LYS A CA 1
ATOM 722 C C . LYS A 1 87 ? 8.938 4.309 -5.266 1.00 96.06 87 LYS A C 1
ATOM 724 O O . LYS A 1 87 ? 9.644 3.783 -6.119 1.00 96.06 87 LYS A O 1
ATOM 729 N N . MET A 1 88 ? 7.704 3.876 -4.992 1.00 94.25 88 MET A N 1
ATOM 730 C CA . MET A 1 88 ? 7.093 2.746 -5.707 1.00 94.25 88 MET A CA 1
ATOM 731 C C . MET A 1 88 ? 6.878 3.067 -7.190 1.00 94.25 88 MET A C 1
ATOM 733 O O . MET A 1 88 ? 7.188 2.246 -8.050 1.00 94.25 88 MET A O 1
ATOM 737 N N . LYS A 1 89 ? 6.403 4.280 -7.501 1.00 91.94 89 LYS A N 1
ATOM 738 C CA . LYS A 1 89 ? 6.217 4.761 -8.873 1.00 91.94 89 LYS A CA 1
ATOM 739 C C . LYS A 1 89 ? 7.533 4.750 -9.651 1.00 91.94 89 LYS A C 1
ATOM 741 O O . LYS A 1 89 ? 7.540 4.259 -10.770 1.00 91.94 89 LYS A O 1
ATOM 746 N N . ALA A 1 90 ? 8.637 5.193 -9.049 1.00 95.00 90 ALA A N 1
ATOM 747 C CA . ALA A 1 90 ? 9.951 5.174 -9.690 1.00 95.00 90 ALA A CA 1
ATOM 748 C C . ALA A 1 90 ? 10.411 3.754 -10.075 1.00 95.00 90 ALA A C 1
ATOM 750 O O . ALA A 1 90 ? 10.986 3.576 -11.146 1.00 95.00 90 ALA A O 1
ATOM 751 N N . ILE A 1 91 ? 10.120 2.740 -9.246 1.00 95.25 91 ILE A N 1
ATOM 752 C CA . ILE A 1 91 ? 10.363 1.332 -9.609 1.00 95.25 91 ILE A CA 1
ATOM 753 C C . ILE A 1 91 ? 9.491 0.945 -10.799 1.00 95.25 91 ILE A C 1
ATOM 755 O O . ILE A 1 91 ? 9.999 0.435 -11.787 1.00 95.25 91 ILE A O 1
ATOM 759 N N . VAL A 1 92 ? 8.184 1.206 -10.735 1.00 91.88 92 VAL A N 1
ATOM 760 C CA . VAL A 1 92 ? 7.252 0.826 -11.809 1.00 91.88 92 VAL A CA 1
ATOM 761 C C . VAL A 1 92 ? 7.601 1.517 -13.133 1.00 91.88 92 VAL A C 1
ATOM 763 O O . VAL A 1 92 ? 7.517 0.903 -14.195 1.00 91.88 92 VAL A O 1
ATOM 766 N N . GLU A 1 93 ? 8.026 2.778 -13.095 1.00 91.00 93 GLU A N 1
ATOM 767 C CA . GLU A 1 93 ? 8.434 3.546 -14.273 1.00 91.00 93 GLU A CA 1
ATOM 768 C C . GLU A 1 93 ? 9.763 3.074 -14.868 1.00 91.00 93 GLU A C 1
ATOM 770 O O . GLU A 1 93 ? 9.933 3.182 -16.084 1.00 91.00 93 GLU A O 1
ATOM 775 N N . SER A 1 94 ? 10.665 2.499 -14.069 1.00 93.94 94 SER A N 1
ATOM 776 C CA . SER A 1 94 ? 11.919 1.924 -14.568 1.00 93.94 94 SER A CA 1
ATOM 777 C C . SER A 1 94 ? 11.753 0.523 -15.163 1.00 93.94 94 SER A C 1
ATOM 779 O O . SER A 1 94 ? 12.659 0.044 -15.845 1.00 93.94 94 SER A O 1
ATOM 781 N N . LEU A 1 95 ? 10.596 -0.123 -14.963 1.00 93.94 95 LEU A N 1
ATOM 782 C CA . LEU A 1 95 ? 10.352 -1.460 -15.496 1.00 93.94 95 LEU A CA 1
ATOM 783 C C . LEU A 1 95 ? 10.364 -1.488 -17.039 1.00 93.94 95 LEU A C 1
ATOM 785 O O . LEU A 1 95 ? 9.820 -0.579 -17.689 1.00 93.94 95 LEU A O 1
ATOM 789 N N . PRO A 1 96 ? 10.905 -2.567 -17.632 1.00 93.62 96 PRO A N 1
ATOM 790 C CA . PRO A 1 96 ? 10.702 -2.913 -19.033 1.00 93.62 96 PRO A CA 1
ATOM 791 C C . PRO A 1 96 ? 9.217 -2.969 -19.424 1.00 93.62 96 PRO A C 1
ATOM 793 O O . PRO A 1 96 ? 8.336 -3.198 -18.590 1.00 93.62 96 PRO A O 1
ATOM 796 N N . TRP A 1 97 ? 8.924 -2.737 -20.706 1.00 89.62 97 TRP A N 1
ATOM 797 C CA . TRP A 1 97 ? 7.545 -2.653 -21.201 1.00 89.62 97 TRP A CA 1
ATOM 798 C C . TRP A 1 97 ? 6.750 -3.947 -20.973 1.00 89.62 97 TRP A C 1
ATOM 800 O O . TRP A 1 97 ? 5.624 -3.894 -20.489 1.00 89.62 97 TRP A O 1
ATOM 810 N N . ASP A 1 98 ? 7.354 -5.102 -21.238 1.00 88.31 98 ASP A N 1
ATOM 811 C CA . ASP A 1 98 ? 6.770 -6.427 -21.009 1.00 88.31 98 ASP A CA 1
ATOM 812 C C . ASP A 1 98 ? 6.364 -6.644 -19.542 1.00 88.31 98 ASP A C 1
ATOM 81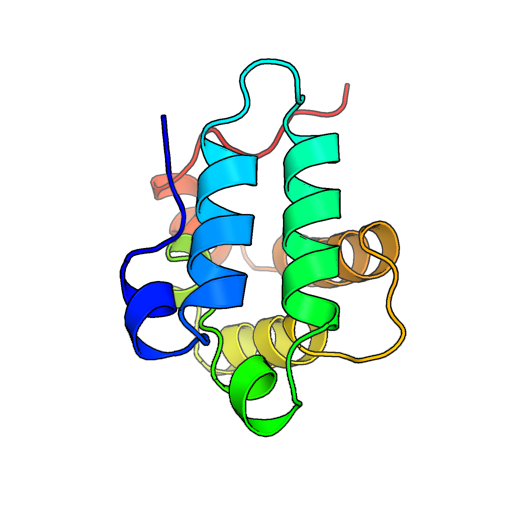4 O O . ASP A 1 98 ? 5.299 -7.200 -19.271 1.00 88.31 98 ASP A O 1
ATOM 818 N N . MET A 1 99 ? 7.145 -6.129 -18.588 1.00 88.88 99 MET A N 1
ATOM 819 C CA . MET A 1 99 ? 6.796 -6.166 -17.164 1.00 88.88 99 MET A CA 1
ATOM 820 C C . MET A 1 99 ? 5.684 -5.173 -16.806 1.00 88.88 99 MET A C 1
ATOM 822 O O . MET A 1 99 ? 4.795 -5.503 -16.021 1.00 88.88 99 MET A O 1
ATOM 826 N N . LYS A 1 100 ? 5.682 -3.970 -17.397 1.00 87.69 100 LYS A N 1
ATOM 827 C CA . LYS A 1 100 ? 4.590 -2.991 -17.221 1.00 87.69 100 LYS A CA 1
ATOM 828 C C . LYS A 1 100 ? 3.253 -3.544 -17.717 1.00 87.69 100 LYS A C 1
ATOM 830 O O . LYS A 1 100 ? 2.224 -3.325 -17.077 1.00 87.69 100 LYS A O 1
ATOM 835 N N . GLU A 1 101 ? 3.265 -4.327 -18.792 1.00 86.50 101 GLU A N 1
ATOM 836 C CA . GLU A 1 101 ? 2.071 -4.987 -19.326 1.00 86.50 101 GLU A CA 1
ATOM 837 C C . GLU A 1 101 ? 1.449 -6.003 -18.353 1.00 86.50 101 GLU A C 1
ATOM 839 O O . GLU A 1 101 ? 0.225 -6.169 -18.337 1.00 86.50 101 GLU A O 1
ATOM 844 N N . LEU A 1 102 ? 2.244 -6.636 -17.480 1.00 83.06 102 LEU A N 1
ATOM 845 C CA . LEU A 1 102 ? 1.725 -7.528 -16.430 1.00 83.06 102 LEU A CA 1
ATOM 846 C C . LEU A 1 102 ? 0.832 -6.777 -15.429 1.00 83.06 102 LEU A C 1
ATOM 848 O O . LEU A 1 102 ? -0.162 -7.330 -14.946 1.00 83.06 102 LEU A O 1
ATOM 852 N N . ILE A 1 103 ? 1.160 -5.509 -15.160 1.00 81.00 103 ILE A N 1
ATOM 853 C CA . ILE A 1 103 ? 0.445 -4.627 -14.231 1.00 81.00 103 ILE A CA 1
ATOM 854 C C . ILE A 1 103 ? -0.757 -3.964 -14.932 1.00 81.00 103 ILE A C 1
ATOM 856 O O . ILE A 1 103 ? -1.859 -3.915 -14.376 1.00 81.00 103 ILE A O 1
ATOM 860 N N . ASN A 1 104 ? -0.575 -3.494 -16.174 1.00 69.94 104 ASN A N 1
ATOM 861 C CA . ASN A 1 104 ? -1.589 -2.765 -16.950 1.00 69.94 104 ASN A CA 1
ATOM 862 C C . ASN A 1 104 ? -2.803 -3.618 -17.323 1.00 69.94 104 ASN A C 1
ATOM 864 O O . ASN A 1 104 ? -3.924 -3.107 -17.335 1.00 69.94 104 ASN A O 1
ATOM 868 N N . LYS A 1 105 ? -2.619 -4.930 -17.537 1.00 57.03 105 LYS A N 1
ATOM 869 C CA . LYS A 1 105 ? -3.728 -5.871 -17.784 1.00 57.03 105 LYS A CA 1
ATOM 870 C C . LYS A 1 105 ? -4.742 -5.949 -16.634 1.00 57.03 105 LYS A C 1
ATOM 872 O O . LYS A 1 105 ? -5.752 -6.634 -16.772 1.00 57.03 105 LYS A O 1
ATOM 877 N N . VAL A 1 106 ? -4.501 -5.269 -15.507 1.00 50.28 106 VAL A N 1
ATOM 878 C CA . VAL A 1 106 ? -5.379 -5.306 -14.334 1.00 50.28 106 VAL A CA 1
ATOM 879 C C . VAL A 1 106 ? -6.052 -3.967 -14.004 1.00 50.28 106 VAL A C 1
ATOM 881 O O . VAL A 1 106 ? -7.017 -4.007 -13.243 1.00 50.28 106 VAL A O 1
ATOM 884 N N . HIS A 1 107 ? -5.665 -2.788 -14.529 1.00 46.12 107 HIS A N 1
ATOM 885 C CA . HIS A 1 107 ? -6.194 -1.566 -13.898 1.00 46.12 107 HIS A CA 1
ATOM 886 C C . HIS A 1 107 ? -6.355 -0.257 -14.686 1.00 46.12 107 HIS A C 1
ATOM 888 O O . HIS A 1 107 ? -5.408 0.433 -15.039 1.00 46.12 107 HIS A O 1
ATOM 894 N N . ASN A 1 108 ? -7.611 0.198 -14.664 1.00 37.81 108 ASN A N 1
ATOM 895 C CA . ASN A 1 108 ? -8.033 1.588 -14.516 1.00 37.81 108 ASN A CA 1
ATOM 896 C C . ASN A 1 108 ? -8.036 1.993 -13.007 1.00 37.81 108 ASN A C 1
ATOM 898 O O . ASN A 1 108 ? -9.103 2.172 -12.427 1.00 37.81 108 ASN A O 1
ATOM 902 N N . VAL A 1 109 ? -6.885 2.032 -12.303 1.00 42.94 109 VAL A N 1
ATOM 903 C CA . VAL A 1 109 ? -6.761 2.723 -10.973 1.00 42.94 109 VAL A CA 1
ATOM 904 C C . VAL A 1 109 ? -5.551 3.644 -10.831 1.00 42.94 109 VAL A C 1
ATOM 906 O O . VAL A 1 109 ? -5.257 4.087 -9.726 1.00 42.94 109 VAL A O 1
ATOM 909 N N . ILE A 1 110 ? -4.855 3.998 -11.904 1.00 46.03 110 ILE A N 1
ATOM 910 C CA . ILE A 1 110 ? -3.955 5.148 -11.792 1.00 46.03 110 ILE A CA 1
ATOM 911 C C . ILE A 1 110 ? -4.821 6.377 -12.070 1.00 46.03 110 ILE A C 1
ATOM 913 O O . ILE A 1 110 ? -5.265 6.524 -13.212 1.00 46.03 110 ILE A O 1
ATOM 917 N N . PRO A 1 111 ? -5.132 7.241 -11.080 1.00 36.59 111 PRO A N 1
ATOM 918 C CA . PRO A 1 111 ? -5.667 8.548 -11.410 1.00 36.59 111 PRO A CA 1
ATOM 919 C C . PRO A 1 111 ? -4.633 9.223 -12.309 1.00 36.59 111 PRO A C 1
ATOM 921 O O . PRO A 1 111 ? -3.483 9.430 -11.916 1.00 36.59 111 PRO A O 1
ATOM 924 N N . ARG A 1 112 ? -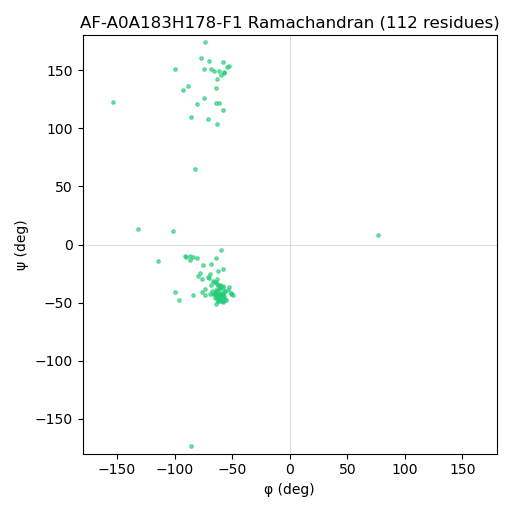5.028 9.492 -13.557 1.00 36.31 112 ARG A N 1
ATOM 925 C CA . ARG A 1 112 ? -4.250 10.348 -14.445 1.00 36.31 112 ARG A CA 1
ATOM 926 C C . ARG A 1 112 ? -4.225 11.720 -13.792 1.00 36.31 112 ARG A C 1
ATOM 928 O O . ARG A 1 112 ? -5.232 12.420 -13.803 1.00 36.31 112 ARG A O 1
ATOM 935 N N . VAL A 1 113 ? -3.094 12.061 -13.191 1.00 37.72 113 VAL A N 1
ATOM 936 C CA . VAL A 1 113 ? -2.790 13.447 -12.860 1.00 37.72 113 VAL A CA 1
ATOM 937 C C . VAL A 1 113 ? -2.515 14.113 -14.208 1.00 37.72 113 VAL A C 1
ATOM 939 O O . VAL A 1 113 ? -1.560 13.729 -14.887 1.00 37.72 113 VAL A O 1
ATOM 942 N N . GLN A 1 114 ? -3.447 14.961 -14.647 1.00 33.94 114 GLN A N 1
ATOM 943 C CA . GLN A 1 114 ? -3.214 15.908 -15.739 1.00 33.94 114 GLN A CA 1
ATOM 944 C C . GLN A 1 114 ? -2.353 17.055 -15.220 1.00 33.94 114 GLN A C 1
ATOM 946 O O . GLN A 1 114 ? -2.535 17.415 -14.034 1.00 33.94 114 GLN A O 1
#

Mean predicted aligned error: 5.95 Å

Radius of gyration: 14.22 Å; Cα contacts (8 Å, |Δi|>4): 74; chains: 1; bounding box: 32×29×36 Å

Foldseek 3Di:
DDAPDPVLCVQDDPVLSVQRRCLVVDPVDDPVRSLQSNLVSLLPDDLSRSLPDADDPLLVQAPPVLRVQLSCLSSPPPDHSVRSVVSNVVSLVPDDPVSVVSNVVDDPPDPPPD

Secondary structure (DSSP, 8-state):
---S-GGGTTTS-HHHHHHHHHHHH-SS--HHHHHHHHHHHHHHS-HHHHTTPPPPTTGGGS-HHHHHHHHHHHT-TT--HHHHHHHHHHHHHHS-HHHHHHHHTT-S-S----

Solvent-accessible surface area (backbone atoms only — not comparable to full-atom values): 6980 Å² total; per-residue (Å²): 133,78,64,76,64,72,78,49,63,86,60,46,56,68,71,58,45,52,53,46,46,49,51,53,68,44,81,89,55,54,74,66,57,34,49,48,53,48,48,51,57,52,68,69,45,56,67,88,43,37,72,65,62,74,72,59,74,47,51,69,66,46,59,66,73,55,38,51,57,44,48,53,51,75,58,44,81,94,57,52,68,66,55,39,49,52,55,48,46,53,53,60,69,68,46,56,68,77,62,44,49,56,35,56,80,70,58,98,74,72,81,80,81,126

pLDDT: mean 85.93, std 15.2, range [33.94, 96.62]